Protein 7R1C (pdb70)

Radius of gyration: 20.27 Å; Cα contacts (8 Å, |Δi|>4): 58; chains: 1; bounding box: 27×39×60 Å

Foldseek 3Di:
DDDDPDDDDDPVVVVQVDQAVKDKDWDKDFDDDPHHGPDIDTDMDIGHDPVNVVVVCVVVPVDDD

B-factor: mean 87.7, std 6.32, range [76.77, 106.7]

Solvent-accessible surface area: 6444 Å² total; per-residue (Å²): 166,142,179,148,119,100,152,110,80,70,138,78,59,75,89,76,150,82,58,71,170,25,79,90,113,97,63,168,61,158,81,66,75,145,77,115,105,109,102,77,111,137,59,127,80,42,91,29,33,112,119,15,100,70,146,55,0,132,95,86,56,118,77,235,201

Nearest PDB structures (foldseek):
  7r1c-assembly1_N  TM=1.016E+00  e=1.493E-10  Priestia megaterium NBRC 15308 = ATCC 14581
  8gbs-assembly1_A1  TM=8.391E-01  e=1.902E-07  Dolichospermum flos-aquae
  3j9g-assembly1_A  TM=4.351E-01  e=4.267E-01  Vibrio cholerae O1 biovar El Tor str. N16961

Structure (mmCIF, N/CA/C/O backbone):
data_7R1C
#
_entry.id   7R1C
#
loop_
_atom_site.group_PDB
_atom_site.id
_atom_site.type_symbol
_atom_site.label_atom_id
_atom_site.label_alt_id
_atom_site.label_comp_id
_atom_site.label_asym_id
_atom_site.label_entity_id
_atom_site.label_seq_id
_atom_site.pdbx_PDB_ins_code
_atom_site.Cartn_x
_atom_site.Cartn_y
_atom_site.Cartn_z
_atom_site.occupancy
_atom_site.B_iso_or_equiv
_atom_site.auth_seq_id
_atom_site.auth_comp_id
_atom_site.auth_asym_id
_atom_site.auth_atom_id
_atom_site.pdbx_PDB_model_num
ATOM 1 N N . SER A 1 2 ? -189.294 21.977 -33.200 1.00 95.01 2 SER N N 1
ATOM 2 C CA . SER A 1 2 ? -188.174 21.258 -33.860 1.00 95.01 2 SER N CA 1
ATOM 3 C C . SER A 1 2 ? -188.697 20.312 -34.951 1.00 95.01 2 SER N C 1
ATOM 4 O O . SER A 1 2 ? -189.888 20.330 -35.259 1.00 95.01 2 SER N O 1
ATOM 7 N N . ILE A 1 3 ? -187.834 19.495 -35.565 1.00 91.53 3 ILE N N 1
ATOM 8 C CA . ILE A 1 3 ? -18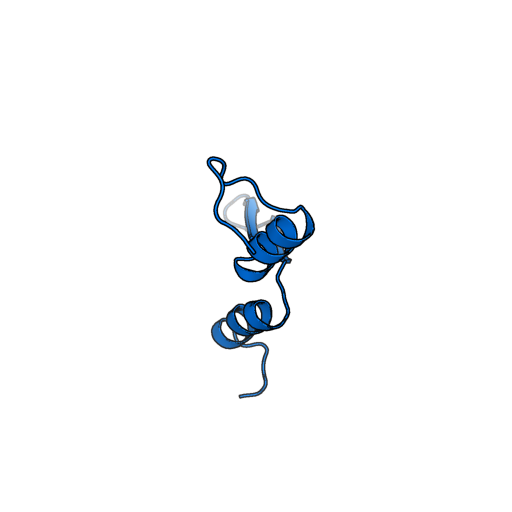8.167 18.549 -36.647 1.00 91.53 3 ILE N CA 1
ATOM 9 C C . ILE A 1 3 ? -187.785 17.116 -36.266 1.00 91.53 3 ILE N C 1
ATOM 10 O O . ILE A 1 3 ? -186.843 16.900 -35.505 1.00 91.53 3 ILE N O 1
ATOM 15 N N . GLN A 1 4 ? -188.514 16.129 -36.787 1.00 94.18 4 GLN N N 1
ATOM 16 C CA . GLN A 1 4 ? -188.255 14.714 -36.510 1.00 94.18 4 GLN N CA 1
ATOM 17 C C . GLN A 1 4 ? -187.018 14.201 -37.260 1.00 94.18 4 GLN N C 1
ATOM 18 O O . GLN A 1 4 ? -186.690 14.681 -38.342 1.00 94.18 4 GLN N O 1
ATOM 24 N N . LYS A 1 5 ? -186.323 13.217 -36.684 1.00 91.56 5 LYS N N 1
ATOM 25 C CA . LYS A 1 5 ? -185.042 12.663 -37.165 1.00 91.56 5 LYS N CA 1
ATOM 26 C C . LYS A 1 5 ? -185.080 11.141 -37.132 1.00 91.56 5 LYS N C 1
ATOM 27 O O . LYS A 1 5 ? -185.935 10.560 -36.468 1.00 91.56 5 LYS N O 1
ATOM 33 N N . SER A 1 6 ? -184.135 10.480 -37.798 1.00 91.64 6 SER N N 1
ATOM 34 C CA . SER A 1 6 ? -184.069 9.019 -37.787 1.00 91.64 6 SER N CA 1
ATOM 35 C C . SER A 1 6 ? -183.421 8.418 -36.530 1.00 91.64 6 SER N C 1
ATOM 36 O O . SER A 1 6 ? -183.402 7.200 -36.399 1.00 91.64 6 SER N O 1
ATOM 39 N N . THR A 1 7 ? -182.889 9.213 -35.598 1.00 93.03 7 THR N N 1
ATOM 40 C CA . THR A 1 7 ? -182.188 8.749 -34.378 1.00 93.03 7 THR N CA 1
ATOM 41 C C . THR A 1 7 ? -182.813 9.289 -33.082 1.00 93.03 7 THR N C 1
ATOM 42 O O . THR A 1 7 ? -183.337 10.401 -33.046 1.00 93.03 7 THR N O 1
ATOM 46 N N . ASN A 1 8 ? -182.749 8.504 -31.999 1.00 97.14 8 ASN N N 1
ATOM 47 C CA . ASN A 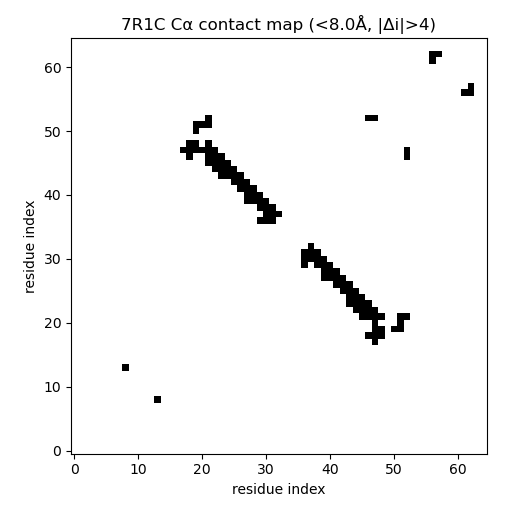1 8 ? -183.441 8.790 -30.729 1.00 97.14 8 ASN N CA 1
ATOM 48 C C . ASN A 1 8 ? -182.580 9.524 -29.679 1.00 97.14 8 ASN N C 1
ATOM 49 O O . ASN A 1 8 ? -183.112 9.978 -28.667 1.00 97.14 8 ASN N O 1
ATOM 54 N N . SER A 1 9 ? -181.256 9.585 -29.860 1.00 94.64 9 SER N N 1
ATOM 55 C CA . SER A 1 9 ? -180.290 9.979 -28.821 1.00 94.64 9 SER N CA 1
ATOM 56 C C . SER A 1 9 ? -180.550 11.357 -28.201 1.00 94.64 9 SER N C 1
ATOM 57 O O . SER A 1 9 ? -180.924 12.282 -28.917 1.00 94.64 9 SER N O 1
ATOM 60 N N . SER A 1 10 ? -180.267 11.514 -26.904 1.00 93.93 10 SER N N 1
ATOM 61 C CA . SER A 1 10 ? -180.696 12.664 -26.086 1.00 93.93 10 SER N CA 1
ATOM 62 C C . SER A 1 10 ? -179.555 13.291 -25.265 1.00 93.93 10 SER N C 1
ATOM 63 O O . SER A 1 10 ? -178.444 12.765 -25.230 1.00 93.93 10 SER N O 1
ATOM 66 N N . SER A 1 11 ? -179.782 14.472 -24.689 1.00 93.93 11 SER N N 1
ATOM 67 C CA . SER A 1 11 ? -178.758 15.334 -24.084 1.00 93.93 11 SER N CA 1
ATOM 68 C C . SER A 1 11 ? -178.346 14.911 -22.673 1.00 93.93 11 SER N C 1
ATOM 69 O O . SER A 1 11 ? -179.115 14.303 -21.931 1.00 93.93 11 SER N O 1
ATOM 72 N N . LEU A 1 12 ? -177.128 15.267 -22.254 1.00 93.54 12 LEU N N 1
ATOM 73 C CA . LEU A 1 12 ? -176.604 14.867 -20.945 1.00 93.54 12 LEU N CA 1
ATOM 74 C C . LEU A 1 12 ? -177.449 15.409 -19.790 1.00 93.54 12 LEU N C 1
ATOM 75 O O . LEU A 1 12 ? -177.788 14.667 -18.877 1.00 93.54 12 LEU N O 1
ATOM 80 N N . ALA A 1 13 ? -177.860 16.671 -19.851 1.00 93.10 13 ALA N N 1
ATOM 81 C CA . ALA A 1 13 ? -178.735 17.253 -18.844 1.00 93.10 13 ALA N CA 1
ATOM 82 C C . ALA A 1 13 ? -180.083 16.518 -18.718 1.00 93.10 13 ALA N C 1
ATOM 83 O O . ALA A 1 13 ? -180.647 16.469 -17.628 1.00 93.10 13 ALA N O 1
ATOM 85 N N . GLU A 1 14 ? -180.592 15.895 -19.783 1.00 94.21 14 GLU N N 1
ATOM 86 C CA . GLU A 1 14 ? -181.822 15.104 -19.717 1.00 94.21 14 GLU N CA 1
ATOM 87 C C . GLU A 1 14 ? -181.604 13.696 -19.153 1.00 94.21 14 GLU N C 1
ATOM 88 O O . GLU A 1 14 ? -182.470 13.184 -18.449 1.00 94.21 14 GLU N O 1
ATOM 94 N N . VAL A 1 15 ? -180.438 13.081 -19.369 1.00 92.75 15 VAL N N 1
ATOM 95 C CA . VAL A 1 15 ? -180.058 11.861 -18.639 1.00 92.75 15 VAL N CA 1
ATOM 96 C C . VAL A 1 15 ? -180.029 12.128 -17.138 1.00 92.75 15 VAL N C 1
ATOM 97 O O . VAL A 1 15 ? -180.653 11.393 -16.381 1.00 92.75 15 VAL N O 1
ATOM 101 N N . ILE A 1 16 ? -179.359 13.198 -16.696 1.00 90.75 16 ILE N N 1
ATOM 102 C CA . ILE A 1 16 ? -179.296 13.568 -15.278 1.00 90.75 16 ILE N CA 1
ATOM 103 C C . ILE A 1 16 ? -180.696 13.764 -14.707 1.00 90.75 16 ILE N C 1
ATOM 104 O O . ILE A 1 16 ? -181.031 13.163 -13.694 1.00 90.75 16 ILE N O 1
ATOM 109 N N . ASP A 1 17 ? -181.550 14.536 -15.368 1.00 93.26 17 ASP N N 1
ATOM 110 C CA . ASP A 1 17 ? -182.906 14.777 -14.883 1.00 93.26 17 ASP N CA 1
ATOM 111 C C . ASP A 1 17 ? -183.727 13.485 -14.749 1.00 93.26 17 ASP N C 1
ATOM 112 O O . ASP A 1 17 ? -184.387 13.273 -13.733 1.00 93.26 17 ASP N 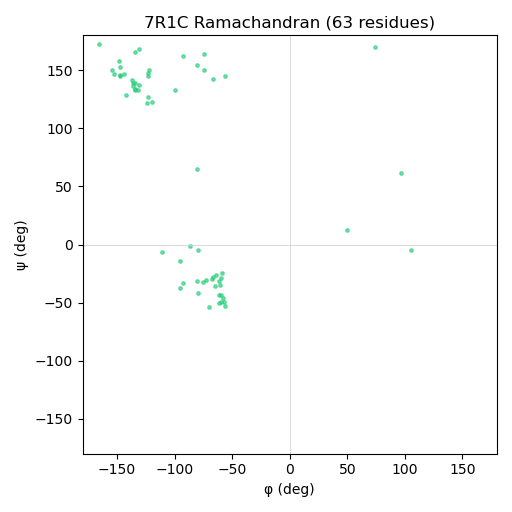O 1
ATOM 117 N N . ARG A 1 18 ? -183.626 12.599 -15.749 1.00 94.69 18 ARG N N 1
ATOM 118 C CA . ARG A 1 18 ? -184.336 11.301 -15.753 1.00 94.69 18 ARG N CA 1
ATOM 119 C C . ARG A 1 18 ? -183.842 10.316 -14.675 1.00 94.69 18 ARG N C 1
ATOM 120 O O . ARG A 1 18 ? -184.609 9.487 -14.190 1.00 94.69 18 ARG N O 1
ATOM 128 N N . ILE A 1 19 ? -182.570 10.417 -14.307 1.00 90.31 19 ILE N N 1
ATOM 129 C CA . ILE A 1 19 ? -182.046 9.648 -13.174 1.00 90.31 19 ILE N CA 1
ATOM 130 C C . ILE A 1 19 ? -182.636 10.196 -11.877 1.00 90.31 19 ILE N C 1
ATOM 131 O O . ILE A 1 19 ? -183.225 9.45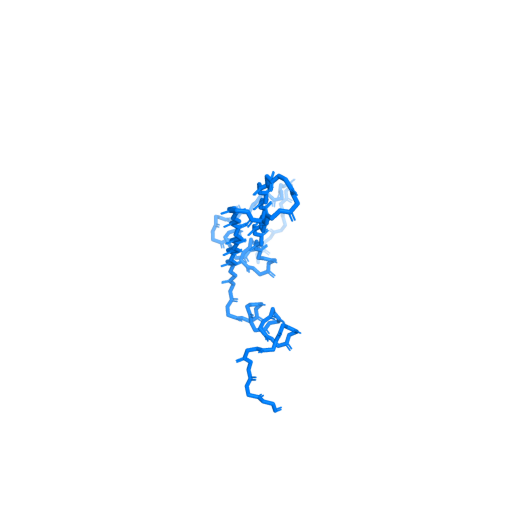2 -11.097 1.00 90.31 19 ILE N O 1
ATOM 136 N N . LEU A 1 20 ? -182.513 11.499 -11.631 1.00 87.85 20 LEU N N 1
ATOM 137 C CA . LEU A 1 20 ? -182.894 12.085 -10.353 1.00 87.85 20 LEU N CA 1
ATOM 138 C C . LEU A 1 20 ? -184.397 12.031 -10.069 1.00 87.85 20 LEU N C 1
ATOM 139 O O . LEU A 1 20 ? -184.758 11.952 -8.902 1.00 87.85 20 LEU N O 1
ATOM 144 N N . ASP A 1 21 ? -185.284 12.029 -11.061 1.00 91.64 21 ASP N N 1
ATOM 145 C CA . ASP A 1 21 ? -186.723 11.892 -10.792 1.00 91.64 21 ASP N CA 1
ATOM 146 C C . ASP A 1 21 ? -187.223 10.438 -10.684 1.00 91.64 21 ASP N C 1
ATOM 147 O O . ASP A 1 21 ? -188.394 10.218 -10.378 1.00 91.64 21 ASP N O 1
ATOM 152 N N . LYS A 1 22 ? -186.343 9.442 -10.858 1.00 90.33 22 LYS N N 1
ATOM 153 C CA . LYS A 1 22 ? -186.545 8.056 -10.387 1.00 90.33 22 LYS N CA 1
ATOM 154 C C . LYS A 1 22 ? -185.900 7.818 -9.024 1.00 90.33 22 LYS N C 1
ATOM 155 O O . LYS A 1 22 ? -186.459 7.122 -8.182 1.00 90.33 22 LYS N O 1
ATOM 161 N N . GLY A 1 23 ? -184.739 8.416 -8.794 1.00 86.08 23 GLY N N 1
ATOM 162 C CA . GLY A 1 23 ? -183.993 8.310 -7.550 1.00 86.08 23 GLY N CA 1
ATOM 163 C C . GLY A 1 23 ? -183.314 6.959 -7.365 1.00 86.08 23 GLY N C 1
ATOM 164 O O . GLY A 1 23 ? -183.549 6.019 -8.115 1.00 86.08 23 GLY N O 1
ATOM 165 N N . ILE A 1 24 ? -182.450 6.868 -6.361 1.00 79.77 24 ILE N N 1
ATOM 166 C CA . ILE A 1 24 ? -181.644 5.686 -6.039 1.00 79.77 24 ILE N CA 1
ATOM 167 C C . ILE A 1 24 ? -181.732 5.448 -4.537 1.00 79.77 24 ILE N C 1
ATOM 168 O O . ILE A 1 24 ? -181.545 6.392 -3.778 1.00 79.77 24 ILE N O 1
ATOM 173 N N . VAL A 1 25 ? -181.960 4.212 -4.094 1.00 78.89 25 VAL N N 1
ATOM 174 C CA . VAL A 1 25 ? -181.852 3.801 -2.685 1.00 78.89 25 VAL N CA 1
ATOM 175 C C . VAL A 1 25 ? -180.861 2.651 -2.565 1.00 78.89 25 VAL N C 1
ATOM 176 O O . VAL A 1 25 ? -180.991 1.650 -3.258 1.00 78.89 25 VAL N O 1
ATOM 180 N N . ILE A 1 26 ? -179.872 2.783 -1.692 1.00 77.03 26 ILE N N 1
ATOM 181 C CA . ILE A 1 26 ? -178.886 1.746 -1.377 1.00 77.03 26 ILE N CA 1
ATOM 182 C C . ILE A 1 26 ? -179.022 1.428 0.102 1.00 77.03 26 ILE N C 1
ATOM 183 O O . ILE A 1 26 ? -178.919 2.324 0.933 1.00 77.03 26 ILE N O 1
ATOM 188 N N . ASP A 1 27 ? -179.280 0.178 0.448 1.00 78.65 27 ASP N N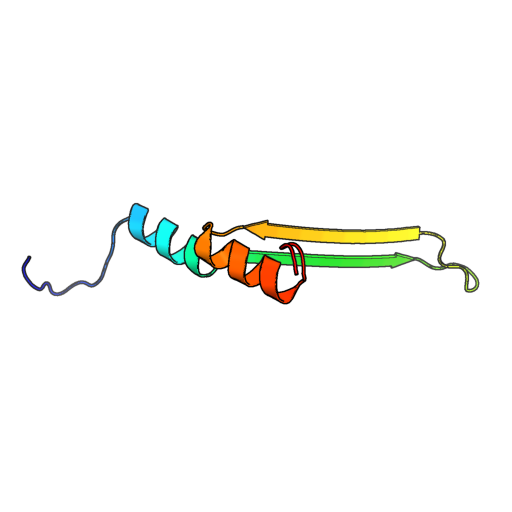 1
ATOM 189 C CA . ASP A 1 27 ? -179.765 -0.204 1.774 1.00 78.65 27 ASP N CA 1
ATOM 190 C C . ASP A 1 27 ? -179.121 -1.523 2.213 1.00 78.65 27 ASP N C 1
ATOM 191 O O . ASP A 1 27 ? -179.122 -2.483 1.449 1.00 78.65 27 ASP N O 1
ATOM 196 N N . ALA A 1 28 ?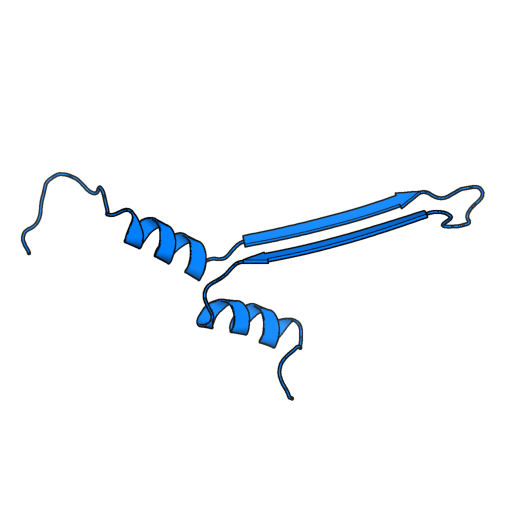 -178.539 -1.593 3.409 1.00 78.05 28 ALA N N 1
ATOM 197 C CA . ALA A 1 28 ? -177.812 -2.772 3.858 1.00 78.05 28 ALA N CA 1
ATOM 198 C C . ALA A 1 28 ? -177.772 -2.912 5.380 1.00 78.05 28 ALA N C 1
ATOM 199 O O . ALA A 1 28 ? -177.692 -1.915 6.092 1.00 78.05 28 ALA N O 1
ATOM 201 N N . PHE A 1 29 ? -177.716 -4.144 5.885 1.00 78.89 29 PHE N N 1
ATOM 202 C CA . PHE A 1 29 ? -177.399 -4.429 7.286 1.00 78.89 29 PHE N CA 1
ATOM 203 C C . PHE A 1 29 ? -176.655 -5.752 7.462 1.00 78.89 29 PHE N C 1
ATOM 204 O O . PHE A 1 29 ? -176.743 -6.640 6.620 1.00 78.89 29 PHE N O 1
ATOM 212 N N . ALA A 1 30 ? -175.940 -5.896 8.573 1.00 80.44 30 ALA N N 1
ATOM 213 C CA . ALA A 1 30 ? -175.252 -7.117 8.965 1.00 80.44 30 ALA N CA 1
ATOM 214 C C . ALA A 1 30 ? -175.237 -7.264 10.487 1.00 80.44 30 ALA N C 1
ATOM 215 O O . ALA A 1 30 ? -175.098 -6.268 11.197 1.00 80.44 30 ALA N O 1
ATOM 217 N N . ARG A 1 31 ? -175.310 -8.506 10.961 1.00 84.01 31 ARG N N 1
ATOM 218 C CA . ARG A 1 31 ? -175.286 -8.806 12.390 1.00 84.01 31 ARG N CA 1
ATOM 219 C C . ARG A 1 31 ? -174.375 -10.000 12.701 1.00 84.01 31 ARG N C 1
ATOM 220 O O . ARG A 1 31 ? -174.397 -11.010 11.998 1.00 84.01 31 ARG N O 1
ATOM 228 N N . VAL A 1 32 ? -173.577 -9.870 13.758 1.00 83.13 32 VAL N N 1
ATOM 229 C CA . VAL A 1 32 ? -172.647 -10.923 14.192 1.00 83.13 32 VAL N CA 1
ATOM 230 C C . VAL A 1 32 ? -172.940 -11.266 15.642 1.00 83.13 32 VAL N C 1
ATOM 231 O O . VAL A 1 32 ? -172.856 -10.399 16.508 1.00 83.13 32 VAL N O 1
ATOM 235 N N . SER A 1 33 ? -173.262 -12.521 15.921 1.00 84.87 33 SER N N 1
ATOM 236 C CA . SER A 1 33 ? -173.715 -12.961 17.243 1.00 84.87 33 SER N CA 1
ATOM 237 C C . SER A 1 33 ? -172.831 -14.069 17.787 1.00 84.87 33 SER N C 1
ATOM 238 O O . SER A 1 33 ? -172.375 -14.920 17.032 1.00 84.87 33 SER N O 1
ATOM 241 N N . VAL A 1 34 ? -172.613 -14.089 19.099 1.00 85.42 34 VAL N N 1
ATOM 242 C CA . VAL A 1 34 ? -171.788 -15.082 19.796 1.00 85.42 34 VAL N CA 1
ATOM 243 C C . VAL A 1 34 ? -172.564 -15.591 21.000 1.00 85.42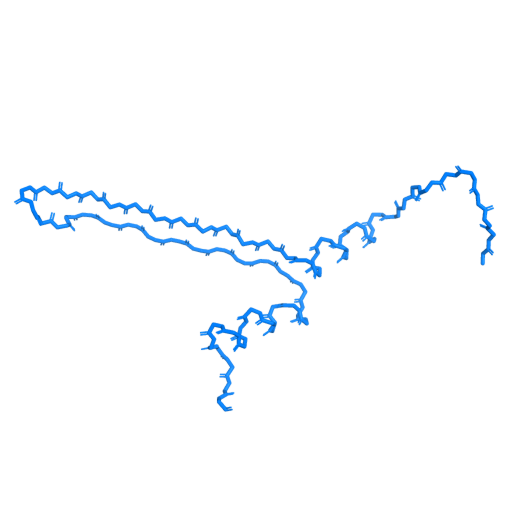 34 VAL N C 1
ATOM 244 O O . VAL A 1 34 ? -173.182 -14.803 21.702 1.00 85.42 34 VAL N O 1
ATOM 248 N N . VAL A 1 35 ? -172.603 -16.908 21.199 1.00 85.77 35 VAL N N 1
ATOM 249 C CA . VAL A 1 35 ? -173.365 -17.644 22.238 1.00 85.77 35 VAL N CA 1
ATOM 250 C C . VAL A 1 35 ? -174.858 -17.294 22.382 1.00 85.77 35 VAL N C 1
ATOM 251 O O . VAL A 1 35 ? -175.501 -17.730 23.333 1.00 85.77 35 VAL N O 1
ATOM 255 N N . GLY A 1 36 ? -175.439 -16.560 21.432 1.00 88.50 36 GLY N N 1
ATOM 256 C CA . GLY A 1 36 ? -176.815 -16.038 21.470 1.00 88.50 36 GLY N CA 1
ATOM 257 C C . GLY A 1 36 ? -176.947 -14.530 21.744 1.00 88.50 36 GLY N C 1
ATOM 258 O O . GLY A 1 36 ? -178.047 -13.991 21.649 1.00 88.50 36 GLY N O 1
ATOM 259 N N . ILE A 1 37 ? -175.849 -13.824 22.023 1.00 88.72 37 ILE N N 1
ATOM 260 C CA . ILE A 1 37 ? -175.814 -12.381 22.308 1.00 88.72 37 ILE N CA 1
ATOM 261 C C . ILE A 1 37 ? -175.389 -11.640 21.042 1.00 88.72 37 ILE N C 1
ATOM 262 O O . ILE A 1 37 ? -174.441 -12.048 20.374 1.00 88.72 37 ILE N O 1
ATOM 267 N N . GLU A 1 38 ? -176.083 -10.570 20.661 1.00 88.27 38 GLU N N 1
ATOM 268 C CA . GLU A 1 38 ? -175.840 -9.859 19.394 1.00 88.27 38 GLU N CA 1
ATOM 269 C C . GLU A 1 38 ? -174.655 -8.889 19.457 1.00 88.27 38 GLU N C 1
ATOM 270 O O . GLU A 1 38 ? -174.817 -7.678 19.371 1.00 88.27 38 GLU N O 1
ATOM 276 N N . ILE A 1 39 ? -173.445 -9.413 19.647 1.00 85.91 39 ILE N N 1
ATOM 277 C CA . ILE A 1 39 ? -172.266 -8.627 20.026 1.00 85.91 39 ILE N CA 1
ATOM 278 C C . ILE A 1 39 ? -171.858 -7.502 19.063 1.00 85.91 39 ILE N C 1
ATOM 279 O O . ILE A 1 39 ? -171.263 -6.542 19.536 1.00 85.91 39 ILE N O 1
ATOM 284 N N . LEU A 1 40 ? -172.191 -7.544 17.771 1.00 84.28 40 LEU N N 1
ATOM 285 C CA . LEU A 1 40 ? -171.934 -6.447 16.821 1.00 84.28 40 LEU N CA 1
ATOM 286 C C . LEU A 1 40 ? -173.060 -6.328 15.796 1.00 84.28 40 LEU N C 1
ATOM 287 O O . LEU A 1 40 ? -173.663 -7.323 15.408 1.00 84.28 40 LEU N O 1
ATOM 292 N N . THR A 1 41 ? -173.376 -5.125 15.334 1.00 83.55 41 THR N N 1
ATOM 293 C CA . THR A 1 41 ? -174.402 -4.881 14.309 1.00 83.55 41 THR N CA 1
ATOM 294 C C . THR A 1 41 ? -174.103 -3.609 13.527 1.00 83.55 41 THR N C 1
ATOM 295 O O . THR A 1 41 ? -173.614 -2.647 14.109 1.00 83.55 41 THR N O 1
ATOM 299 N N . ILE A 1 42 ? -174.439 -3.570 12.238 1.00 82.20 42 ILE N N 1
ATOM 300 C CA . ILE A 1 42 ? -174.318 -2.389 11.377 1.00 82.20 42 ILE N CA 1
ATOM 301 C C . ILE A 1 42 ? -175.581 -2.245 10.534 1.00 82.20 42 ILE N C 1
ATOM 302 O O . ILE A 1 42 ? -176.089 -3.231 10.015 1.00 82.20 42 ILE N O 1
ATOM 307 N N . GLU A 1 43 ? -176.073 -1.027 10.357 1.00 82.84 43 GLU N N 1
ATOM 308 C CA . GLU A 1 43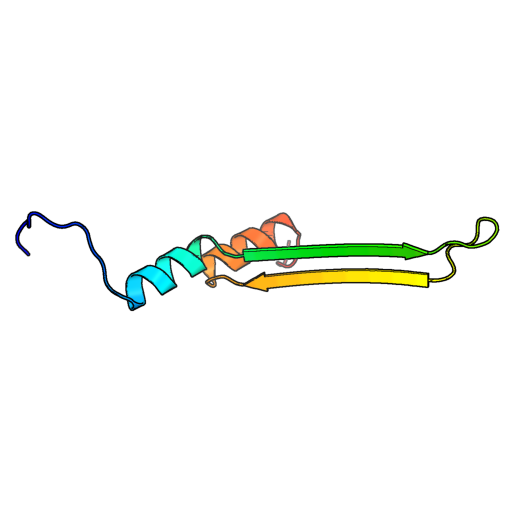 ? -177.147 -0.681 9.427 1.00 82.84 43 GLU N CA 1
ATOM 309 C C . GLU A 1 43 ? -176.793 0.618 8.704 1.00 82.84 43 GLU N C 1
ATOM 310 O O . GLU A 1 43 ? -176.265 1.527 9.336 1.00 82.84 43 GLU N O 1
ATOM 316 N N . ALA A 1 44 ? -177.092 0.740 7.410 1.00 79.08 44 ALA N N 1
ATOM 317 C CA . ALA A 1 44 ? -176.855 1.954 6.633 1.00 79.08 44 ALA N CA 1
ATOM 318 C C . ALA A 1 44 ? -177.910 2.158 5.547 1.00 79.08 44 ALA N C 1
ATOM 319 O O . ALA A 1 44 ? -178.465 1.193 5.033 1.00 79.08 44 ALA N O 1
ATOM 321 N N . ARG A 1 45 ? -178.166 3.405 5.155 1.00 77.90 45 ARG N N 1
ATOM 322 C CA . ARG A 1 45 ? -179.050 3.752 4.036 1.00 77.90 45 ARG N CA 1
ATOM 323 C C . ARG A 1 45 ? -178.559 5.025 3.355 1.00 77.90 45 ARG N C 1
ATOM 324 O O . ARG A 1 45 ? -178.082 5.931 4.029 1.00 77.90 45 ARG N O 1
ATOM 332 N N . VAL A 1 46 ? -178.714 5.124 2.039 1.00 76.77 46 VAL N N 1
ATOM 333 C CA . VAL A 1 46 ? -178.432 6.325 1.239 1.00 76.77 46 VAL N CA 1
ATOM 334 C C . VAL A 1 46 ? -179.583 6.558 0.279 1.00 76.77 46 VAL N C 1
ATOM 335 O O . VAL A 1 46 ? -180.071 5.601 -0.308 1.00 76.77 46 VAL N O 1
ATOM 339 N N . VAL A 1 47 ? -180.000 7.803 0.084 1.00 79.01 47 VAL N N 1
ATOM 340 C CA . VAL A 1 47 ? -181.048 8.207 -0.862 1.00 79.01 47 VAL N CA 1
ATOM 341 C C . VAL A 1 47 ? -180.549 9.377 -1.699 1.00 79.01 47 VAL N C 1
ATOM 342 O O . VAL A 1 47 ? -179.946 10.299 -1.160 1.00 79.01 47 VAL N O 1
ATOM 346 N N . ILE A 1 48 ? -180.801 9.380 -3.007 1.00 78.96 48 ILE N N 1
ATOM 347 C CA . ILE A 1 48 ? -180.498 10.509 -3.903 1.00 78.96 48 ILE N CA 1
ATOM 348 C C . ILE A 1 48 ? -181.695 10.761 -4.812 1.00 78.96 48 ILE N C 1
ATOM 349 O O . ILE A 1 48 ? -182.214 9.814 -5.394 1.00 78.96 48 ILE N O 1
ATOM 354 N N . ALA A 1 49 ? -182.137 12.005 -4.966 1.00 82.42 49 ALA N N 1
ATOM 355 C CA . ALA A 1 49 ? -183.288 12.354 -5.799 1.00 82.42 49 ALA N CA 1
ATOM 356 C C . ALA A 1 49 ? -183.373 13.864 -6.088 1.00 82.42 49 ALA N C 1
ATOM 357 O O . ALA A 1 49 ? -182.631 14.660 -5.517 1.00 82.42 49 ALA N O 1
ATOM 359 N N . SER A 1 50 ? -184.295 14.280 -6.953 1.00 85.98 50 SER N N 1
ATOM 360 C CA . SER A 1 50 ? -184.791 15.660 -6.991 1.00 85.98 50 SER N CA 1
ATOM 361 C C . SER A 1 50 ? -185.744 15.939 -5.823 1.00 85.98 50 SER N C 1
ATOM 362 O O . SER A 1 50 ? -186.249 15.008 -5.199 1.00 85.98 50 SER N O 1
ATOM 365 N N . VAL A 1 51 ? -186.036 17.206 -5.515 1.00 85.54 51 VAL N N 1
ATOM 366 C CA . VAL A 1 51 ? -186.867 17.561 -4.348 1.00 85.54 51 VAL N CA 1
ATOM 367 C C . VAL A 1 51 ? -188.243 16.913 -4.421 1.00 85.54 51 VAL N C 1
ATOM 368 O O . VAL A 1 51 ? -188.692 16.308 -3.453 1.00 85.54 51 VAL N O 1
ATOM 372 N N . ASP A 1 52 ? -188.907 16.962 -5.569 1.00 89.01 52 ASP N N 1
ATOM 373 C CA . ASP A 1 52 ? -190.282 16.469 -5.693 1.00 89.01 52 ASP N CA 1
ATOM 374 C C . ASP A 1 52 ? -190.417 14.960 -5.461 1.00 89.01 52 ASP N C 1
ATOM 375 O O . ASP A 1 52 ? -191.475 14.503 -5.046 1.00 89.01 52 ASP N O 1
ATOM 380 N N . THR A 1 53 ? -189.355 14.185 -5.710 1.00 87.59 53 THR N N 1
ATOM 381 C CA . THR A 1 53 ? -189.314 12.738 -5.451 1.00 87.59 53 THR N CA 1
ATOM 382 C C . THR A 1 53 ? -188.746 12.395 -4.084 1.00 87.59 53 THR N C 1
ATOM 383 O O . THR A 1 53 ? -189.249 11.467 -3.458 1.00 87.59 53 THR N O 1
ATOM 387 N N . TRP A 1 54 ? -187.790 13.153 -3.544 1.00 83.52 54 TRP N N 1
ATOM 388 C CA . TRP A 1 54 ? -187.411 12.967 -2.147 1.00 83.52 54 TRP N CA 1
ATOM 389 C C . TRP A 1 54 ? -188.591 13.219 -1.210 1.00 83.52 54 TRP N C 1
ATOM 390 O O . TRP A 1 54 ? -188.782 12.476 -0.256 1.00 83.52 54 TRP N O 1
ATOM 401 N N . LEU A 1 55 ? -189.479 14.164 -1.517 1.00 86.52 55 LEU N N 1
ATOM 402 C CA . LEU A 1 55 ? -190.720 14.306 -0.762 1.00 86.52 55 LEU N CA 1
ATOM 403 C C . LEU A 1 55 ? -191.626 13.060 -0.827 1.00 86.52 55 LEU N C 1
ATOM 404 O O . LEU A 1 55 ? -192.226 12.730 0.187 1.00 86.52 55 LEU N O 1
ATOM 409 N N . ARG A 1 56 ? -191.609 12.321 -1.930 1.00 87.27 56 ARG N N 1
ATOM 410 C CA . ARG A 1 56 ? -192.385 11.087 -2.003 1.00 87.27 56 ARG N CA 1
ATOM 411 C C . ARG A 1 56 ? -191.858 10.128 -0.926 1.00 87.27 56 ARG N C 1
ATOM 412 O O . ARG A 1 56 ? -192.626 9.581 -0.135 1.00 87.27 56 ARG N O 1
ATOM 420 N N . TYR A 1 57 ? -190.539 9.937 -0.908 1.00 85.10 57 TYR N N 1
ATOM 421 C CA . TYR A 1 57 ? -189.856 9.085 0.069 1.00 85.10 57 TYR N CA 1
ATOM 422 C C . TYR A 1 57 ? -190.187 9.545 1.485 1.00 85.10 57 TYR N C 1
ATOM 423 O O . TYR A 1 57 ? -190.691 8.774 2.296 1.00 85.10 57 TYR N O 1
ATOM 432 N N . ALA A 1 58 ? -189.980 10.824 1.772 1.00 87.81 58 ALA N N 1
ATOM 433 C CA . ALA A 1 58 ? -190.135 11.378 3.101 1.00 87.81 58 ALA N CA 1
ATOM 434 C C . ALA A 1 58 ? -191.572 11.325 3.612 1.00 87.81 58 ALA N C 1
ATOM 435 O O . ALA A 1 58 ? -191.791 11.090 4.794 1.00 87.81 58 ALA N O 1
ATOM 437 N N . GLU A 1 59 ? -192.571 11.500 2.761 1.00 92.20 59 GLU N N 1
ATOM 438 C CA . GLU A 1 59 ? -193.979 11.430 3.147 1.00 92.20 59 GLU N CA 1
ATOM 439 C C . GLU A 1 59 ? -194.462 10.000 3.438 1.00 92.20 59 GLU N C 1
ATOM 440 O O . GLU A 1 59 ? -195.338 9.804 4.274 1.00 92.20 59 GLU N O 1
ATOM 446 N N . ALA A 1 60 ? -193.892 8.988 2.784 1.00 90.34 60 ALA N N 1
ATOM 447 C CA . ALA A 1 60 ? -194.220 7.580 3.018 1.00 90.34 60 ALA N CA 1
ATOM 448 C C . ALA A 1 60 ? -193.516 7.023 4.263 1.00 90.34 60 ALA N C 1
ATOM 449 O O . ALA A 1 60 ? -194.114 6.292 5.052 1.00 90.34 60 ALA N O 1
ATOM 451 N N . VAL A 1 61 ? -192.245 7.376 4.459 1.00 86.57 61 VAL N N 1
ATOM 452 C CA . VAL A 1 61 ? -191.449 6.971 5.625 1.00 86.57 61 VAL N CA 1
ATOM 453 C C . VAL A 1 61 ? -191.842 7.758 6.878 1.00 86.57 61 VAL N C 1
ATOM 454 O O . VAL A 1 61 ? -191.824 7.207 7.972 1.00 86.57 61 VAL N O 1
ATOM 458 N N . GLY A 1 62 ? -192.263 9.015 6.731 1.00 89.78 62 GLY N N 1
ATOM 459 C CA . GLY A 1 62 ? -192.738 9.871 7.818 1.00 89.78 62 GLY N CA 1
ATOM 460 C C . GLY A 1 62 ? -191.672 10.813 8.379 1.00 89.78 62 GLY N C 1
ATOM 461 O O . GLY A 1 62 ? -191.345 10.726 9.557 1.00 89.78 62 GLY N O 1
ATOM 462 N N . LEU A 1 63 ? -191.138 11.718 7.551 1.00 89.15 63 LEU N N 1
ATOM 463 C CA . LEU A 1 63 ? -190.254 12.832 7.952 1.00 89.15 63 LEU N CA 1
ATOM 464 C C . LEU A 1 63 ? -190.893 14.230 7.816 1.00 89.15 63 LEU N C 1
ATOM 465 O O . LEU A 1 63 ? -190.348 15.204 8.322 1.00 89.15 63 LEU N O 1
ATOM 470 N N . LEU A 1 64 ? -192.086 14.317 7.241 1.00 93.04 64 LEU N N 1
ATOM 471 C CA . LEU A 1 64 ? -192.769 15.608 7.144 1.00 93.04 64 LEU N CA 1
ATOM 472 C C . LEU A 1 64 ? -193.702 15.784 8.351 1.00 93.04 64 LEU N C 1
ATOM 473 O O . LEU A 1 64 ? -194.037 14.804 9.017 1.00 93.04 64 LEU N O 1
ATOM 478 N N . ARG A 1 65 ? -194.125 17.018 8.638 1.00 102.40 65 ARG N N 1
ATOM 479 C CA . ARG A 1 65 ? -195.024 17.263 9.751 1.00 102.40 65 ARG N CA 1
ATOM 480 C C . ARG A 1 65 ? -196.397 16.586 9.394 1.00 102.40 65 ARG N C 1
ATOM 481 O O . ARG A 1 65 ? -196.808 16.602 8.233 1.00 102.40 65 ARG N O 1
ATOM 489 N N . ASP A 1 66 ? -197.079 16.003 10.385 1.00 106.70 66 ASP N N 1
ATOM 490 C CA . ASP A 1 66 ? -198.361 15.285 10.229 1.00 106.70 66 ASP N CA 1
ATOM 491 C C . ASP A 1 66 ? -199.515 16.177 9.750 1.00 106.70 66 ASP N C 1
ATOM 492 O O . ASP A 1 66 ? -200.117 15.849 8.707 1.00 106.70 66 ASP N O 1
#

Sequence (65 aa):
SIQKSTNSSSLAEVIDRILDKGIVIDAFARVSVVGIEILTIEARVVIASVDTWLRYAEAVGLLRD

Secondary structure (DSSP, 8-state):
----S-----HHHHHHHHHTT-EEEEEEEEEEETTEEEEEEEEEEEE--HHHHHHHHHHHT-S--